Protein AF-A0A1C7HNG1-F1 (afdb_monomer_lite)

Foldseek 3Di:
DVCLVVQFDDLVRQCVVPVDPSVVSVVLQVVLQVVCVVVVHHADPRHHGVVSSCVSVVPDPVNVVVVVVVVVVVVVVVVPPDPPD

Sequence (85 aa):
MKILCKGYANKKDIQRFCPCGYKCAKSIYDSIVDDITKDGHKVSTLGIPTKRLLKFLEISEDEIMKLTEYELNMNFKRLSSPLTA

pLDDT: mean 80.03, std 14.35, range [41.09, 95.69]

Secondary structure (DSSP, 8-state):
-HHHHHSEE-HHHHHHHS---HHHHHHHHHHHHHHHHHTTPPPBTTBEEHHHHHHHTT--HHHHHHHHHHHHHHHHHHHTS----

Structure (mmCIF, N/CA/C/O backbone):
data_AF-A0A1C7HNG1-F1
#
_entry.id   AF-A0A1C7HNG1-F1
#
loop_
_atom_site.group_PDB
_atom_site.id
_atom_site.type_symbol
_atom_site.label_atom_id
_atom_site.label_alt_id
_atom_site.label_comp_id
_atom_site.label_asym_id
_atom_site.label_entity_id
_atom_site.label_seq_id
_atom_site.pdbx_PDB_ins_code
_atom_site.Cartn_x
_atom_site.Cartn_y
_atom_site.Cartn_z
_atom_site.occupancy
_atom_site.B_iso_or_equiv
_atom_site.auth_seq_id
_atom_site.auth_comp_id
_atom_site.auth_asym_id
_atom_site.auth_atom_id
_atom_site.pdbx_PDB_model_num
ATOM 1 N N . MET A 1 1 ? 8.285 4.491 -10.656 1.00 56.50 1 MET A N 1
ATOM 2 C CA . MET A 1 1 ? 7.695 4.359 -9.308 1.00 56.50 1 MET A CA 1
ATOM 3 C C . MET A 1 1 ? 6.457 5.260 -9.149 1.00 56.50 1 MET A C 1
ATOM 5 O O . MET A 1 1 ? 6.466 6.215 -8.389 1.00 56.50 1 MET A O 1
ATOM 9 N N . LYS A 1 2 ? 5.343 4.980 -9.852 1.00 61.22 2 LYS A N 1
ATOM 10 C CA . LYS A 1 2 ?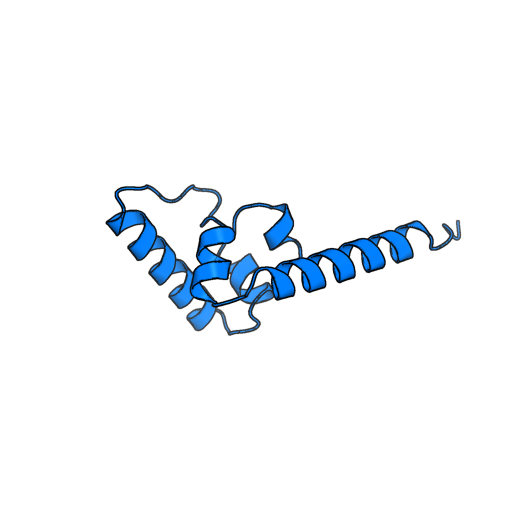 4.153 5.875 -9.897 1.00 61.22 2 LYS A CA 1
ATOM 11 C C . LYS A 1 2 ? 3.374 5.997 -8.574 1.00 61.22 2 LYS A C 1
ATOM 13 O O . LYS A 1 2 ? 2.544 6.888 -8.443 1.00 61.22 2 LYS A O 1
ATOM 18 N N . ILE A 1 3 ? 3.611 5.099 -7.618 1.00 69.56 3 ILE A N 1
ATOM 19 C CA . ILE A 1 3 ? 2.809 4.971 -6.391 1.00 69.56 3 ILE A CA 1
ATOM 20 C C . ILE A 1 3 ? 3.029 6.130 -5.405 1.00 69.56 3 ILE A C 1
ATOM 22 O O . ILE A 1 3 ? 2.088 6.533 -4.721 1.00 69.56 3 ILE A O 1
ATOM 26 N N . LEU A 1 4 ? 4.245 6.696 -5.378 1.00 70.50 4 LEU A N 1
ATOM 27 C CA . LEU A 1 4 ? 4.616 7.819 -4.511 1.00 70.50 4 LEU A CA 1
ATOM 28 C C . LEU A 1 4 ? 3.891 9.101 -4.940 1.00 70.50 4 LEU A C 1
ATOM 30 O O . LEU A 1 4 ? 3.239 9.742 -4.124 1.00 70.50 4 LEU A O 1
ATOM 34 N N . CYS A 1 5 ? 3.900 9.410 -6.239 1.00 72.25 5 CYS A N 1
ATOM 35 C CA . CYS A 1 5 ? 3.235 10.599 -6.786 1.00 72.25 5 CYS A CA 1
ATOM 36 C C . CYS A 1 5 ? 1.701 10.494 -6.790 1.00 72.25 5 CYS A C 1
ATOM 38 O O . CYS A 1 5 ? 1.007 11.503 -6.837 1.00 72.25 5 CYS A O 1
ATOM 40 N N . LYS A 1 6 ? 1.162 9.271 -6.771 1.00 81.88 6 LYS A N 1
ATOM 41 C CA . LYS A 1 6 ? -0.279 9.001 -6.846 1.00 81.88 6 LYS A CA 1
ATOM 42 C C . LYS A 1 6 ? -0.993 9.210 -5.507 1.00 81.88 6 LYS A C 1
ATOM 44 O O . LYS A 1 6 ? -2.201 9.415 -5.495 1.00 81.88 6 LYS A O 1
ATOM 49 N N . GLY A 1 7 ? -0.273 9.132 -4.386 1.00 83.94 7 GLY A N 1
ATOM 50 C CA . GLY A 1 7 ? -0.820 9.290 -3.032 1.00 83.94 7 GLY A CA 1
ATOM 51 C C . GLY A 1 7 ? -1.639 8.098 -2.515 1.00 83.94 7 GLY A C 1
ATOM 52 O O . GLY A 1 7 ? -1.891 8.001 -1.312 1.00 83.94 7 GLY A O 1
ATOM 53 N N . TYR A 1 8 ? -2.004 7.160 -3.391 1.00 91.06 8 TYR A N 1
ATOM 54 C CA . TYR A 1 8 ? -2.682 5.918 -3.042 1.00 91.06 8 TYR A CA 1
ATOM 55 C C . TYR A 1 8 ? -2.121 4.714 -3.806 1.00 91.06 8 TYR A C 1
ATOM 57 O O . TYR A 1 8 ? -1.566 4.831 -4.903 1.00 91.06 8 TYR A O 1
ATOM 65 N N . ALA A 1 9 ? -2.329 3.539 -3.222 1.00 91.44 9 ALA A N 1
ATOM 66 C CA . ALA A 1 9 ? -1.833 2.256 -3.678 1.00 91.44 9 ALA A CA 1
ATOM 67 C C . ALA A 1 9 ? -2.965 1.223 -3.741 1.00 91.44 9 ALA A C 1
ATOM 69 O O . ALA A 1 9 ? -3.693 1.007 -2.771 1.00 91.44 9 ALA A O 1
ATOM 70 N N . ASN A 1 10 ? -3.096 0.540 -4.877 1.00 91.94 10 ASN A N 1
ATOM 71 C CA . ASN A 1 10 ? -3.897 -0.681 -4.980 1.00 91.94 10 ASN A CA 1
ATOM 72 C C . ASN A 1 10 ? -2.995 -1.930 -4.983 1.00 91.94 10 ASN A C 1
ATOM 74 O O . ASN A 1 10 ? -1.772 -1.832 -5.050 1.00 91.94 10 ASN A O 1
ATOM 78 N N . LYS A 1 11 ? -3.595 -3.126 -4.961 1.00 90.88 11 LYS A N 1
ATOM 79 C CA . LYS A 1 11 ? -2.866 -4.411 -4.937 1.00 90.88 11 LYS A CA 1
ATOM 80 C C . LYS A 1 11 ? -1.860 -4.567 -6.090 1.00 90.88 11 LYS A C 1
ATOM 82 O O . LYS A 1 11 ? -0.772 -5.090 -5.876 1.00 90.88 11 LYS A O 1
ATOM 87 N N . LYS A 1 12 ? -2.191 -4.084 -7.296 1.00 88.75 12 LYS A N 1
ATOM 88 C CA . LYS A 1 12 ? -1.278 -4.123 -8.456 1.00 88.75 12 LYS A CA 1
ATOM 89 C C . LYS A 1 12 ? -0.117 -3.145 -8.293 1.00 88.75 12 LYS A C 1
ATOM 91 O O . LYS A 1 12 ? 0.997 -3.459 -8.696 1.00 88.75 12 LYS A O 1
ATOM 96 N N . ASP A 1 13 ? -0.375 -1.971 -7.723 1.00 89.44 13 ASP A N 1
ATOM 97 C CA . ASP A 1 13 ? 0.670 -0.990 -7.436 1.00 89.44 13 ASP A CA 1
ATOM 98 C C . ASP A 1 13 ? 1.640 -1.534 -6.374 1.00 89.44 13 ASP A C 1
ATOM 100 O O . ASP A 1 13 ? 2.849 -1.448 -6.569 1.00 89.44 13 ASP A O 1
ATOM 104 N N . ILE A 1 14 ? 1.125 -2.181 -5.321 1.00 89.12 14 ILE A N 1
ATOM 105 C CA . ILE A 1 14 ? 1.937 -2.847 -4.287 1.00 89.12 14 ILE A CA 1
ATOM 106 C C . ILE A 1 14 ? 2.793 -3.952 -4.901 1.00 89.12 14 ILE A C 1
ATOM 108 O O . ILE A 1 14 ? 3.992 -3.969 -4.670 1.00 89.12 14 ILE A O 1
ATOM 112 N N . GLN A 1 15 ? 2.211 -4.819 -5.733 1.00 89.31 15 GLN A N 1
ATOM 113 C CA . GLN A 1 15 ? 2.943 -5.895 -6.412 1.00 89.31 15 GLN A CA 1
ATOM 114 C C . GLN A 1 15 ? 4.068 -5.374 -7.323 1.00 89.31 15 GLN A C 1
ATOM 116 O O . GLN A 1 15 ? 5.078 -6.041 -7.521 1.00 89.31 15 GLN A O 1
ATOM 121 N N . ARG A 1 16 ? 3.889 -4.196 -7.930 1.00 85.00 16 ARG A N 1
ATOM 122 C CA . ARG A 1 16 ? 4.928 -3.562 -8.757 1.00 85.00 16 ARG A CA 1
ATOM 123 C C . ARG A 1 16 ? 6.010 -2.897 -7.918 1.00 85.00 16 ARG A C 1
ATOM 125 O O . ARG A 1 16 ? 7.147 -2.829 -8.365 1.00 85.00 16 ARG A O 1
ATOM 132 N N . PHE A 1 17 ? 5.635 -2.351 -6.766 1.00 83.25 17 PHE A N 1
ATOM 133 C CA . PHE A 1 17 ? 6.537 -1.632 -5.875 1.00 83.25 17 PHE A CA 1
ATOM 134 C C . PHE A 1 17 ? 7.386 -2.589 -5.035 1.00 83.25 17 PHE A C 1
ATOM 136 O O . PHE A 1 17 ? 8.603 -2.473 -4.998 1.00 83.25 17 PHE A O 1
ATOM 143 N N . CYS A 1 18 ? 6.744 -3.579 -4.424 1.00 82.12 18 CYS A N 1
ATOM 144 C CA . CYS A 1 18 ? 7.382 -4.718 -3.795 1.00 82.12 18 CYS A CA 1
ATOM 145 C C . CYS A 1 18 ? 7.129 -5.920 -4.715 1.00 82.12 18 CYS A C 1
ATOM 147 O O . CYS A 1 18 ? 5.986 -6.388 -4.735 1.00 82.12 18 CYS A O 1
ATOM 149 N N . PRO A 1 19 ? 8.129 -6.414 -5.481 1.00 76.81 19 PRO A N 1
ATOM 150 C CA . PRO A 1 19 ? 7.995 -7.536 -6.420 1.00 76.81 19 PRO A CA 1
ATOM 151 C C . PRO A 1 19 ? 7.831 -8.883 -5.696 1.00 76.81 19 PRO A C 1
ATOM 153 O O . PRO A 1 19 ? 8.509 -9.873 -5.953 1.00 76.81 19 PRO A O 1
ATOM 156 N N . CYS A 1 20 ? 6.889 -8.911 -4.768 1.00 74.81 20 CYS A N 1
ATOM 157 C CA . CYS A 1 20 ? 6.362 -10.062 -4.090 1.00 74.81 20 CYS A CA 1
ATOM 158 C C . CYS A 1 20 ? 5.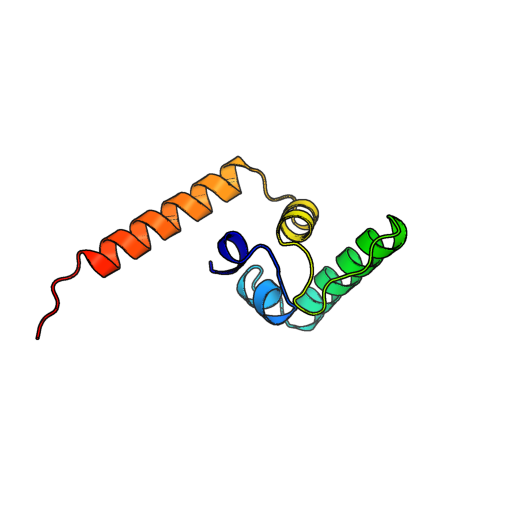126 -10.524 -4.876 1.00 74.81 20 CYS A C 1
ATOM 160 O O . CYS A 1 20 ? 4.351 -9.716 -5.391 1.00 74.81 20 CYS A O 1
ATOM 162 N N . GLY A 1 21 ? 4.942 -11.834 -5.043 1.00 87.31 21 GLY A N 1
ATOM 163 C CA . GLY A 1 21 ? 3.805 -12.359 -5.804 1.00 87.31 21 GLY A CA 1
ATOM 164 C C . GLY A 1 21 ? 2.449 -11.852 -5.282 1.00 87.31 21 GLY A C 1
ATOM 165 O O . GLY A 1 21 ? 2.332 -11.373 -4.155 1.00 87.31 21 GLY A O 1
ATOM 166 N N . TYR A 1 22 ? 1.388 -12.020 -6.080 1.00 89.56 22 TYR A N 1
ATOM 167 C CA . TYR A 1 22 ? 0.041 -11.507 -5.776 1.00 89.56 22 TYR A CA 1
ATOM 168 C C . TYR A 1 22 ? -0.448 -11.806 -4.347 1.00 89.56 22 TYR A C 1
ATOM 170 O O . TYR A 1 22 ? -1.057 -10.945 -3.715 1.00 89.56 22 TYR A O 1
ATOM 178 N N . LYS A 1 23 ? -0.164 -13.006 -3.817 1.00 92.06 23 LYS A N 1
ATOM 179 C CA . LYS A 1 23 ? -0.555 -13.398 -2.451 1.00 92.06 23 LYS A CA 1
ATOM 180 C C . LYS A 1 23 ? 0.052 -12.480 -1.387 1.00 92.06 23 LYS A C 1
ATOM 182 O O . LYS A 1 23 ? -0.661 -12.062 -0.481 1.00 92.06 23 LYS A O 1
ATOM 187 N N . CYS A 1 24 ? 1.331 -12.137 -1.526 1.00 90.31 24 CYS A N 1
ATOM 188 C CA . CYS A 1 24 ? 2.014 -11.243 -0.596 1.00 90.31 24 CYS A CA 1
ATOM 189 C C . CYS A 1 24 ? 1.476 -9.813 -0.729 1.00 90.31 24 CYS A C 1
ATOM 191 O O . CYS A 1 24 ? 1.046 -9.228 0.261 1.00 90.31 24 CYS A O 1
ATOM 193 N N . ALA A 1 25 ? 1.346 -9.303 -1.958 1.00 92.44 25 ALA A N 1
ATOM 194 C CA . ALA A 1 25 ? 0.766 -7.981 -2.203 1.00 92.44 25 ALA A CA 1
ATOM 195 C C . ALA A 1 25 ? -0.668 -7.848 -1.652 1.00 92.44 25 ALA A C 1
ATOM 197 O O . ALA A 1 25 ? -1.039 -6.805 -1.111 1.00 92.44 25 ALA A O 1
ATOM 198 N N . LYS A 1 26 ? -1.477 -8.912 -1.755 1.00 94.44 26 LYS A N 1
ATOM 199 C CA . LYS A 1 26 ? -2.812 -8.981 -1.149 1.00 94.44 26 LYS A CA 1
ATOM 200 C C . LYS A 1 26 ? -2.734 -8.956 0.377 1.00 94.44 26 LYS A C 1
ATOM 202 O O . LYS A 1 26 ? -3.485 -8.198 0.974 1.00 94.44 26 LYS A O 1
ATOM 207 N N . SER A 1 27 ? -1.844 -9.743 0.979 1.00 95.00 27 SER A N 1
ATOM 208 C CA . SER A 1 27 ? -1.664 -9.772 2.435 1.00 95.00 27 SER A CA 1
ATOM 209 C C . SER A 1 27 ? -1.287 -8.396 2.979 1.00 95.00 27 SER A C 1
ATOM 211 O O . SER A 1 27 ? -1.934 -7.919 3.899 1.00 95.00 27 SER A O 1
ATOM 213 N N . ILE A 1 28 ? -0.312 -7.727 2.357 1.00 93.62 28 ILE A N 1
ATOM 214 C CA . ILE A 1 28 ? 0.113 -6.370 2.730 1.00 93.62 28 ILE A CA 1
ATOM 215 C C . ILE A 1 28 ? -1.067 -5.396 2.647 1.00 93.62 28 ILE A C 1
ATOM 217 O O . ILE A 1 28 ? -1.331 -4.650 3.586 1.00 93.62 28 ILE A O 1
ATOM 221 N N . TYR A 1 29 ? -1.800 -5.416 1.528 1.00 94.94 29 TYR A N 1
ATOM 222 C CA . TYR A 1 29 ? -2.963 -4.551 1.351 1.00 94.94 29 TYR A CA 1
ATOM 223 C C . TYR A 1 29 ? -4.011 -4.794 2.439 1.00 94.94 29 TYR A C 1
ATOM 225 O O . TYR A 1 29 ? -4.444 -3.845 3.084 1.00 94.94 29 TYR A O 1
ATOM 233 N N . ASP A 1 30 ? -4.405 -6.050 2.647 1.00 95.50 30 A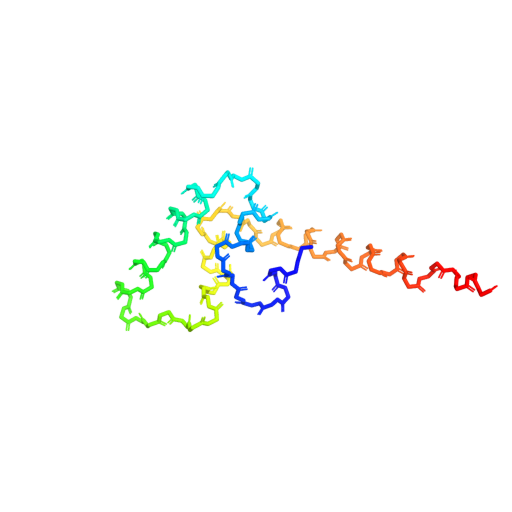SP A N 1
ATOM 234 C CA . ASP A 1 30 ? -5.464 -6.412 3.587 1.00 95.50 30 ASP A CA 1
ATOM 235 C C . ASP A 1 30 ? -5.049 -6.073 5.042 1.00 95.50 30 ASP A C 1
ATOM 237 O O . ASP A 1 30 ? -5.871 -5.555 5.794 1.00 95.50 30 ASP A O 1
ATOM 241 N N . SER A 1 31 ? -3.771 -6.241 5.419 1.00 95.69 31 SER A N 1
ATOM 242 C CA . SER A 1 31 ? -3.243 -5.817 6.729 1.00 95.69 31 SER A CA 1
ATOM 243 C C . SER A 1 31 ? -3.338 -4.306 6.952 1.00 95.69 31 SER A C 1
ATOM 245 O O . SER A 1 31 ? -3.711 -3.863 8.034 1.00 95.69 31 SER A O 1
ATOM 247 N N . ILE A 1 32 ? -3.037 -3.501 5.932 1.00 95.25 32 ILE A N 1
ATOM 248 C CA . ILE A 1 32 ? -3.127 -2.038 6.037 1.00 95.25 32 ILE A CA 1
ATOM 249 C C . ILE A 1 32 ? -4.591 -1.579 6.068 1.00 95.25 32 ILE A C 1
ATOM 251 O O . ILE A 1 32 ? -4.923 -0.619 6.758 1.00 95.25 32 ILE A O 1
ATOM 255 N N . VAL A 1 33 ? -5.482 -2.252 5.336 1.00 95.31 33 VAL A N 1
ATOM 256 C CA . VAL A 1 33 ? -6.928 -1.989 5.409 1.00 95.31 33 VAL A CA 1
ATOM 257 C C . VAL A 1 33 ? -7.456 -2.243 6.821 1.00 95.31 33 VAL A C 1
ATOM 259 O O . VAL A 1 33 ? -8.222 -1.427 7.332 1.00 95.31 33 VAL A O 1
ATOM 262 N N . ASP A 1 34 ? -7.043 -3.344 7.447 1.00 95.62 34 ASP A N 1
ATOM 263 C CA . ASP A 1 34 ? -7.430 -3.682 8.818 1.00 95.62 34 ASP A CA 1
ATOM 264 C C . ASP A 1 34 ? -6.937 -2.625 9.822 1.00 95.62 34 ASP A C 1
ATOM 266 O O . ASP A 1 34 ? -7.723 -2.137 10.629 1.00 95.62 34 ASP A O 1
ATOM 270 N N . ASP A 1 35 ? -5.682 -2.177 9.702 1.00 94.75 35 ASP A N 1
ATOM 271 C CA . ASP A 1 35 ? -5.106 -1.086 10.510 1.00 94.75 35 ASP A CA 1
ATOM 272 C C . ASP A 1 35 ? -5.899 0.229 10.378 1.00 94.75 35 ASP A C 1
ATOM 274 O O . ASP A 1 35 ? -6.300 0.836 11.368 1.00 94.75 35 ASP A O 1
ATOM 278 N N . ILE A 1 36 ? -6.228 0.633 9.146 1.00 93.75 36 ILE A N 1
ATOM 279 C CA . ILE A 1 36 ? -7.036 1.836 8.881 1.00 93.75 36 ILE A CA 1
ATOM 280 C C . ILE A 1 36 ? -8.438 1.708 9.488 1.00 93.75 36 ILE A C 1
ATOM 282 O O . ILE A 1 36 ? -8.981 2.682 10.012 1.00 93.75 36 ILE A O 1
ATOM 286 N N . THR A 1 37 ? -9.027 0.514 9.410 1.00 93.62 37 THR A N 1
ATOM 287 C CA . THR A 1 37 ? -10.371 0.251 9.935 1.00 93.62 37 THR A CA 1
ATOM 288 C C . THR A 1 37 ? -10.379 0.268 11.464 1.00 93.62 37 THR A C 1
ATOM 290 O O . THR A 1 37 ? -11.315 0.801 12.059 1.00 93.62 37 THR A O 1
ATOM 293 N N . LYS A 1 38 ? -9.322 -0.248 12.104 1.00 94.25 38 LYS A N 1
ATOM 294 C CA . LYS A 1 38 ? -9.113 -0.182 13.560 1.00 94.25 38 LYS A CA 1
ATOM 295 C C . LYS A 1 38 ? -8.966 1.249 14.068 1.00 94.25 38 LYS A C 1
ATOM 297 O O . LYS A 1 38 ? -9.515 1.565 15.118 1.00 94.25 38 LYS A O 1
ATOM 302 N N . ASP A 1 39 ? -8.336 2.122 13.285 1.00 92.00 39 ASP A N 1
ATOM 303 C CA . ASP A 1 39 ? -8.268 3.564 13.558 1.00 92.00 39 ASP A CA 1
ATOM 304 C C . ASP A 1 39 ? -9.623 4.289 13.347 1.00 92.00 39 ASP A C 1
ATOM 306 O O . ASP A 1 39 ? -9.716 5.505 13.505 1.00 92.00 39 ASP A O 1
ATOM 310 N N . GLY A 1 40 ? -10.693 3.574 12.971 1.00 93.25 40 GLY A N 1
ATOM 311 C CA . GLY A 1 40 ? -12.028 4.138 12.744 1.00 93.25 40 GLY A CA 1
ATOM 312 C C . GLY A 1 40 ? -12.199 4.819 11.383 1.00 93.25 40 GLY A C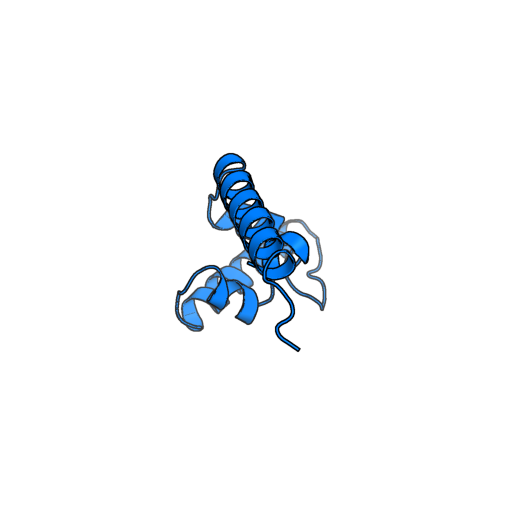 1
ATOM 313 O O . GLY A 1 40 ? -13.209 5.483 11.135 1.00 93.25 40 GLY A O 1
ATOM 314 N N . HIS A 1 41 ? -11.236 4.657 10.475 1.00 92.31 41 HIS A N 1
ATOM 315 C CA . HIS A 1 41 ? -11.278 5.236 9.139 1.00 92.31 41 HIS A CA 1
ATOM 316 C C . HIS A 1 41 ? -11.767 4.229 8.091 1.00 92.31 41 HIS A C 1
ATOM 318 O O . HIS A 1 41 ? -11.664 3.015 8.243 1.00 92.31 41 HIS A O 1
ATOM 324 N N . LYS A 1 42 ? -12.292 4.744 6.974 1.00 89.56 42 LYS A N 1
ATOM 325 C CA . LYS A 1 42 ? -12.666 3.928 5.812 1.00 89.56 42 LYS A CA 1
ATOM 326 C C . LYS A 1 42 ? -11.607 4.035 4.727 1.00 89.56 42 LYS A C 1
ATOM 328 O O . LYS A 1 42 ? -11.074 5.111 4.461 1.00 89.56 42 LYS A O 1
ATOM 333 N N . VAL A 1 43 ? -11.347 2.918 4.062 1.00 90.44 43 VAL A N 1
ATOM 334 C CA . VAL A 1 43 ? -10.442 2.872 2.913 1.00 90.44 43 VAL A CA 1
ATOM 335 C C . VAL A 1 43 ? -11.151 3.432 1.682 1.00 90.44 43 VAL A C 1
ATOM 337 O O . VAL A 1 43 ? -12.313 3.120 1.423 1.00 90.44 43 VAL A O 1
ATOM 340 N N . SER A 1 44 ? -10.449 4.276 0.927 1.00 89.44 44 SER A N 1
ATOM 341 C CA . SER A 1 44 ? -10.962 4.849 -0.317 1.00 89.44 44 SER A CA 1
ATOM 342 C C . SER A 1 44 ? -11.157 3.768 -1.382 1.00 89.44 44 SER A C 1
ATOM 344 O O . SER A 1 44 ? -10.378 2.818 -1.470 1.00 89.44 44 SER A O 1
ATOM 346 N N . THR A 1 45 ? -12.136 3.961 -2.267 1.00 87.75 45 THR A N 1
ATOM 347 C CA . THR A 1 45 ? -12.338 3.115 -3.458 1.00 87.75 45 THR A CA 1
ATOM 348 C C . THR A 1 45 ? -11.113 3.086 -4.375 1.00 87.75 45 THR A C 1
ATOM 35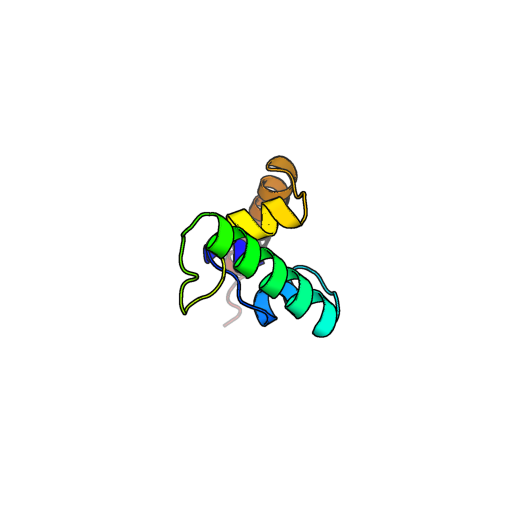0 O O . THR A 1 45 ? -10.911 2.125 -5.113 1.00 87.75 45 THR A O 1
ATOM 353 N N . LEU A 1 46 ? -10.270 4.120 -4.307 1.00 87.12 46 LEU A N 1
ATOM 354 C CA . LEU A 1 46 ? -9.035 4.229 -5.076 1.00 87.12 46 LEU A CA 1
ATOM 355 C C . LEU A 1 46 ? -7.914 3.316 -4.547 1.00 87.12 46 LEU A C 1
ATOM 357 O O . LEU A 1 46 ? -7.077 2.856 -5.330 1.00 87.12 46 LEU A O 1
ATOM 361 N N . GLY A 1 47 ? -7.889 3.030 -3.241 1.00 91.38 47 GLY A N 1
ATOM 362 C CA . GLY A 1 47 ? -6.857 2.216 -2.599 1.00 91.38 47 GLY A CA 1
ATOM 363 C C . GLY A 1 47 ? -6.472 2.689 -1.195 1.00 91.38 47 GLY A C 1
ATOM 364 O O . GLY A 1 47 ? -7.108 3.568 -0.614 1.00 91.38 47 GLY A O 1
ATOM 365 N N . ILE A 1 48 ? -5.401 2.098 -0.661 1.00 93.81 48 ILE A N 1
ATOM 366 C CA . ILE A 1 48 ? -4.818 2.495 0.627 1.00 93.81 48 ILE A CA 1
ATOM 367 C C . ILE A 1 48 ? -3.892 3.709 0.445 1.00 93.81 48 ILE A C 1
ATOM 369 O O . ILE A 1 48 ? -3.270 3.840 -0.611 1.00 93.81 48 ILE A O 1
ATOM 373 N N . PRO A 1 49 ? -3.744 4.592 1.445 1.00 91.94 49 PRO A N 1
ATOM 374 C CA . PRO A 1 49 ? -2.792 5.697 1.374 1.00 91.94 49 PRO A CA 1
ATOM 375 C C . PRO A 1 49 ? -1.354 5.189 1.229 1.00 91.94 49 PRO A C 1
ATOM 377 O O . PRO A 1 49 ? -0.906 4.361 2.025 1.00 91.94 49 PRO A O 1
ATOM 380 N N . THR A 1 50 ? -0.591 5.731 0.275 1.00 89.81 50 THR A N 1
ATOM 381 C CA . THR A 1 50 ? 0.809 5.313 0.058 1.00 89.81 50 THR A CA 1
ATOM 382 C C . THR A 1 50 ? 1.663 5.533 1.310 1.00 89.81 50 THR A C 1
ATOM 384 O O . THR A 1 50 ? 2.525 4.718 1.611 1.00 89.81 50 THR A O 1
ATOM 387 N N . LYS A 1 51 ? 1.372 6.567 2.111 1.00 87.12 51 LYS A N 1
ATOM 388 C CA . LYS A 1 51 ? 2.050 6.804 3.398 1.00 87.12 51 LYS A CA 1
ATOM 389 C C . LYS A 1 51 ? 1.921 5.626 4.374 1.00 87.12 51 LYS A C 1
ATOM 391 O O . LYS A 1 51 ? 2.894 5.275 5.029 1.00 87.12 51 LYS A O 1
ATOM 396 N N . ARG A 1 52 ? 0.742 4.993 4.453 1.00 90.31 52 ARG A N 1
ATOM 397 C CA . ARG A 1 52 ? 0.520 3.813 5.311 1.00 90.31 52 ARG A CA 1
ATOM 398 C C . ARG A 1 52 ? 1.277 2.595 4.780 1.00 90.31 52 ARG A C 1
ATOM 400 O O . ARG A 1 52 ? 1.854 1.861 5.568 1.00 90.31 52 ARG A O 1
ATOM 407 N N . LEU A 1 53 ? 1.337 2.430 3.456 1.00 90.44 53 LEU A N 1
ATOM 408 C CA . LEU A 1 53 ? 2.145 1.386 2.818 1.00 90.44 53 LEU A CA 1
ATOM 409 C C . LEU A 1 53 ? 3.639 1.544 3.111 1.00 90.44 53 LEU A C 1
ATOM 411 O O . LEU A 1 53 ? 4.288 0.572 3.471 1.00 90.44 53 LEU A O 1
ATOM 415 N N . LEU A 1 54 ? 4.177 2.755 2.979 1.00 88.88 54 LEU A N 1
ATOM 416 C CA . LEU A 1 54 ? 5.589 3.027 3.252 1.00 88.88 54 LEU A CA 1
ATOM 417 C C . LEU A 1 54 ? 5.938 2.773 4.719 1.00 88.88 54 LEU A C 1
ATOM 419 O O . LEU A 1 54 ? 6.942 2.128 4.996 1.00 88.88 54 LEU A O 1
ATOM 423 N N . LYS A 1 55 ? 5.060 3.200 5.637 1.00 89.12 55 LYS A N 1
ATOM 424 C CA . LYS A 1 55 ? 5.193 2.912 7.069 1.00 89.12 55 LYS A CA 1
ATOM 425 C C . LYS A 1 55 ? 5.171 1.407 7.353 1.00 89.12 55 LYS A C 1
ATOM 427 O O . LYS A 1 55 ? 5.970 0.939 8.148 1.00 89.12 55 LYS A O 1
ATOM 432 N N . PHE A 1 56 ? 4.281 0.658 6.699 1.00 89.62 56 PHE A N 1
ATOM 433 C CA . PHE A 1 56 ? 4.193 -0.798 6.849 1.00 89.62 56 PHE A CA 1
ATOM 434 C C . PHE A 1 56 ? 5.452 -1.520 6.349 1.00 89.62 56 PHE A C 1
ATOM 436 O O . PHE A 1 56 ? 5.858 -2.517 6.928 1.00 89.62 56 PHE A O 1
ATOM 443 N N . LEU A 1 57 ? 6.059 -1.024 5.269 1.00 87.00 57 LEU A N 1
ATOM 444 C CA . LEU A 1 57 ? 7.288 -1.577 4.694 1.00 87.00 57 LEU A CA 1
ATOM 445 C C . LEU A 1 57 ? 8.562 -1.070 5.387 1.00 87.00 57 LEU A C 1
ATOM 447 O O . LEU A 1 57 ? 9.652 -1.390 4.925 1.00 87.00 57 LEU A O 1
ATOM 451 N N . GLU A 1 58 ? 8.423 -0.261 6.442 1.00 87.69 58 GLU A N 1
ATOM 452 C CA . GLU A 1 58 ? 9.534 0.333 7.197 1.00 87.69 58 GLU A CA 1
ATOM 453 C C . GLU A 1 58 ? 10.516 1.131 6.317 1.00 87.69 58 GLU A C 1
ATOM 455 O O . GLU A 1 58 ? 11.698 1.276 6.628 1.00 87.69 58 GLU A O 1
ATOM 460 N N . ILE A 1 59 ? 10.017 1.695 5.213 1.00 82.38 59 ILE A N 1
ATOM 461 C CA . ILE A 1 59 ? 10.827 2.511 4.307 1.00 82.38 59 ILE A CA 1
ATOM 462 C C . ILE A 1 59 ? 10.984 3.903 4.918 1.00 82.38 59 ILE A C 1
ATOM 464 O O . ILE A 1 59 ? 10.000 4.606 5.163 1.00 82.38 59 ILE A O 1
ATOM 468 N N . SER A 1 60 ? 12.235 4.300 5.141 1.00 75.94 60 SER A N 1
ATOM 469 C CA . SER A 1 60 ? 12.587 5.588 5.745 1.00 75.94 60 SER A CA 1
ATOM 470 C C . SER A 1 60 ? 12.372 6.764 4.786 1.00 75.94 60 SER A C 1
ATOM 472 O O . SER A 1 60 ? 12.393 6.604 3.564 1.00 75.94 60 SER A O 1
ATOM 474 N N . GLU A 1 61 ? 12.216 7.973 5.330 1.00 70.44 61 GLU A N 1
ATOM 475 C CA . GLU A 1 61 ? 12.069 9.202 4.532 1.00 70.44 61 GLU A CA 1
ATOM 476 C C . GLU A 1 61 ? 13.271 9.454 3.611 1.00 70.44 61 GLU A C 1
ATOM 478 O O . GLU A 1 61 ? 13.075 9.814 2.450 1.00 70.44 61 GLU A O 1
ATOM 483 N N . ASP A 1 62 ? 14.492 9.156 4.065 1.00 72.44 62 ASP A N 1
ATOM 484 C CA . ASP A 1 62 ? 15.705 9.201 3.237 1.00 72.44 62 ASP A CA 1
ATOM 485 C C . ASP A 1 62 ? 15.640 8.264 2.025 1.00 72.44 62 ASP A C 1
ATOM 487 O O . ASP A 1 62 ? 16.056 8.619 0.920 1.00 72.44 62 ASP A O 1
ATOM 491 N N . GLU A 1 63 ? 15.102 7.056 2.205 1.00 71.69 63 GLU A N 1
ATOM 492 C CA . GLU A 1 63 ? 14.914 6.117 1.099 1.00 71.69 63 GLU A CA 1
ATOM 493 C C . GLU A 1 63 ? 13.854 6.634 0.127 1.00 71.69 63 GLU A C 1
ATOM 495 O O . GLU A 1 63 ? 14.052 6.596 -1.085 1.00 71.69 63 GLU A O 1
ATOM 500 N N . ILE A 1 64 ? 12.763 7.208 0.636 1.00 72.56 64 ILE A N 1
ATOM 501 C CA . ILE A 1 64 ? 11.731 7.841 -0.193 1.00 72.56 64 ILE A CA 1
ATOM 502 C C . ILE A 1 64 ? 12.317 9.008 -1.001 1.00 72.56 64 ILE A C 1
ATOM 504 O O . ILE A 1 64 ? 12.013 9.129 -2.192 1.00 72.56 64 ILE A O 1
ATOM 508 N N . MET A 1 65 ? 13.171 9.842 -0.398 1.00 69.44 65 MET A N 1
ATOM 509 C CA . MET A 1 65 ? 13.864 10.936 -1.086 1.00 69.44 65 MET A CA 1
ATOM 510 C C . MET A 1 65 ? 14.764 10.416 -2.204 1.00 69.44 65 MET A C 1
ATOM 512 O O . MET A 1 65 ? 14.591 10.832 -3.350 1.00 69.44 65 MET A O 1
ATOM 516 N N . LYS A 1 66 ? 15.631 9.436 -1.925 1.00 71.06 66 LYS A N 1
ATOM 517 C CA . LYS A 1 66 ? 16.499 8.819 -2.946 1.00 71.06 66 LYS A CA 1
ATOM 518 C C . LYS A 1 66 ? 15.700 8.234 -4.108 1.00 71.06 66 LYS A C 1
ATOM 520 O O . LYS A 1 66 ? 16.053 8.414 -5.273 1.00 71.06 66 LYS A O 1
ATOM 525 N N . LEU A 1 67 ? 14.596 7.555 -3.803 1.00 68.94 67 LEU A N 1
ATOM 526 C CA . LEU A 1 67 ? 13.709 6.970 -4.807 1.00 68.94 67 LEU A CA 1
ATOM 527 C C . LEU A 1 67 ? 13.001 8.043 -5.652 1.00 68.94 67 LEU A C 1
ATOM 529 O O . LEU A 1 67 ? 12.762 7.832 -6.842 1.00 68.94 67 LEU A O 1
ATOM 533 N N . THR A 1 68 ? 12.692 9.197 -5.058 1.00 67.50 68 THR A N 1
ATOM 534 C CA . THR A 1 68 ? 12.055 10.332 -5.742 1.00 67.50 68 THR A CA 1
ATOM 535 C C . THR A 1 68 ? 13.054 11.083 -6.627 1.00 67.50 68 THR A C 1
ATOM 537 O O . THR A 1 68 ? 12.749 11.372 -7.784 1.00 67.50 68 THR A O 1
ATOM 540 N N . GLU A 1 69 ? 14.266 11.339 -6.131 1.00 66.38 69 GLU A N 1
ATOM 541 C CA . GLU A 1 69 ? 15.356 11.966 -6.888 1.00 66.38 69 GLU A CA 1
ATOM 542 C C . GLU A 1 69 ? 15.775 11.124 -8.098 1.00 66.38 69 GLU A C 1
ATOM 544 O O . GLU A 1 69 ? 15.966 11.655 -9.195 1.00 66.38 69 GLU A O 1
ATOM 549 N N . TYR A 1 70 ? 15.856 9.799 -7.937 1.00 63.97 70 TYR A N 1
ATOM 550 C CA . TYR A 1 70 ? 16.168 8.885 -9.036 1.00 63.97 70 TYR A CA 1
ATOM 551 C C . TYR A 1 70 ? 15.132 8.968 -10.169 1.00 63.97 70 TYR A C 1
ATOM 553 O O . TYR A 1 70 ? 15.492 9.003 -11.348 1.00 63.97 70 TYR A O 1
ATOM 561 N N . GLU A 1 71 ? 13.842 9.048 -9.834 1.00 63.44 71 GLU A N 1
ATOM 562 C CA . GLU A 1 71 ? 12.762 9.167 -10.821 1.00 63.44 71 GLU A CA 1
ATOM 563 C C . GLU A 1 71 ? 12.730 10.545 -11.491 1.00 63.44 71 GLU A C 1
ATOM 565 O O . GLU A 1 71 ? 12.541 10.614 -12.707 1.00 63.44 71 GLU A O 1
ATOM 570 N N . LEU A 1 72 ? 12.946 11.632 -10.740 1.00 64.31 72 LEU A N 1
ATOM 571 C CA . LEU A 1 72 ? 13.057 12.980 -11.307 1.00 64.31 72 LEU A CA 1
ATOM 572 C C . LEU A 1 72 ? 14.203 13.044 -12.322 1.00 64.31 72 LEU A C 1
ATOM 574 O O . LEU A 1 72 ? 13.996 13.492 -13.449 1.00 64.31 72 LEU A O 1
ATOM 578 N N . ASN A 1 73 ? 15.366 12.492 -11.973 1.00 61.75 73 ASN A N 1
ATOM 579 C CA . ASN A 1 73 ? 16.525 12.432 -12.863 1.00 61.75 73 ASN A CA 1
ATOM 580 C C . ASN A 1 73 ? 16.291 11.529 -14.088 1.00 61.75 73 ASN A C 1
ATOM 582 O O . ASN A 1 73 ? 16.737 11.852 -15.191 1.00 61.75 73 ASN A O 1
ATOM 586 N N . MET A 1 74 ? 15.566 10.417 -13.939 1.00 59.84 74 MET A N 1
ATOM 587 C CA . MET A 1 74 ? 15.190 9.536 -15.055 1.00 59.84 74 MET A CA 1
ATOM 588 C C . MET A 1 74 ? 14.169 10.180 -16.003 1.00 59.84 74 MET A C 1
ATOM 590 O O . MET A 1 74 ? 14.298 10.058 -17.223 1.00 59.84 74 MET A O 1
ATOM 594 N N . ASN A 1 75 ? 13.172 10.890 -15.470 1.00 59.25 75 ASN A N 1
ATOM 595 C CA . ASN A 1 75 ? 12.220 11.643 -16.288 1.00 59.25 75 ASN A CA 1
ATOM 596 C C . ASN A 1 75 ? 12.893 12.821 -16.992 1.00 59.25 75 ASN A C 1
ATOM 598 O O . ASN A 1 75 ? 12.606 13.056 -18.163 1.00 59.25 75 ASN A O 1
ATOM 602 N N . PHE A 1 76 ? 13.827 13.510 -16.332 1.00 58.44 76 PHE A N 1
ATOM 603 C CA . PHE A 1 76 ? 14.593 14.583 -16.960 1.00 58.44 76 PHE A CA 1
ATOM 604 C C . PHE A 1 76 ? 15.425 14.059 -18.137 1.00 58.44 76 PHE A C 1
ATOM 606 O O . PHE A 1 76 ? 15.357 14.623 -19.222 1.00 58.44 76 PHE A O 1
ATOM 613 N N . LYS A 1 77 ? 16.106 12.911 -17.980 1.00 58.66 77 LYS A N 1
ATOM 614 C CA . LYS A 1 77 ? 16.849 12.252 -19.073 1.00 58.66 77 LYS A CA 1
ATOM 615 C C . LYS A 1 77 ? 15.967 11.824 -20.250 1.00 58.66 77 LYS A C 1
ATOM 617 O O . LYS A 1 77 ? 16.397 11.892 -21.401 1.00 58.66 77 LYS A O 1
ATOM 622 N N . ARG A 1 78 ? 14.733 11.382 -19.985 1.00 57.09 78 ARG A N 1
ATOM 623 C CA . ARG A 1 78 ? 13.757 11.068 -21.044 1.00 57.09 78 ARG A CA 1
ATOM 624 C C . ARG A 1 78 ? 13.293 12.313 -21.793 1.00 57.09 78 ARG A C 1
ATOM 626 O O . ARG A 1 78 ? 13.134 12.245 -23.003 1.00 57.09 78 ARG A O 1
ATOM 633 N N . LEU A 1 79 ? 13.094 13.427 -21.090 1.00 55.69 79 LEU A N 1
ATOM 634 C CA . LEU A 1 79 ? 12.688 14.704 -21.685 1.00 55.69 79 LEU A CA 1
ATOM 635 C C . LEU A 1 79 ? 13.840 15.408 -22.416 1.00 55.69 79 LEU A C 1
ATOM 637 O O . LEU A 1 79 ? 13.596 16.149 -23.359 1.00 55.69 79 LEU A O 1
ATOM 641 N N . SER A 1 80 ? 15.087 15.159 -22.008 1.00 59.16 80 SER A N 1
ATOM 642 C CA . SER A 1 80 ? 16.291 15.687 -22.656 1.00 59.16 80 SER A CA 1
ATOM 643 C C . SER A 1 80 ? 16.823 14.802 -23.789 1.00 59.16 80 SER A C 1
ATOM 645 O O . SER A 1 80 ? 17.855 15.121 -24.374 1.00 59.16 80 SER A O 1
ATOM 647 N N . SER A 1 81 ? 16.176 13.670 -24.078 1.00 53.25 81 SER A N 1
ATOM 648 C CA . SER A 1 81 ? 16.482 12.886 -25.276 1.00 53.25 81 SER A CA 1
ATOM 649 C C . SER A 1 81 ? 15.901 13.634 -26.481 1.00 53.25 81 SER A C 1
ATOM 651 O O . SER A 1 81 ? 14.716 13.972 -26.436 1.00 53.25 81 SER A O 1
ATOM 653 N N . PRO A 1 82 ? 16.683 13.937 -27.536 1.00 51.16 82 PRO A N 1
ATOM 654 C CA . PRO A 1 82 ? 16.145 14.641 -28.689 1.00 51.16 82 PRO A CA 1
ATOM 655 C C . PRO A 1 82 ? 14.998 13.818 -29.274 1.00 51.16 82 PRO A C 1
ATOM 657 O O . PRO A 1 82 ? 15.140 12.610 -29.469 1.00 51.16 82 PRO A O 1
ATOM 660 N N . LEU A 1 83 ? 13.871 14.471 -29.560 1.00 51.75 83 LEU A N 1
ATOM 661 C CA . LEU A 1 83 ? 12.898 13.959 -30.517 1.00 51.75 83 LEU A CA 1
ATOM 662 C C . LEU A 1 83 ? 13.643 13.788 -31.845 1.00 51.75 83 LEU A C 1
ATOM 664 O O . LEU A 1 83 ? 13.778 14.738 -32.610 1.00 51.75 83 LEU A O 1
ATOM 668 N N . THR A 1 84 ? 14.179 12.598 -32.103 1.00 5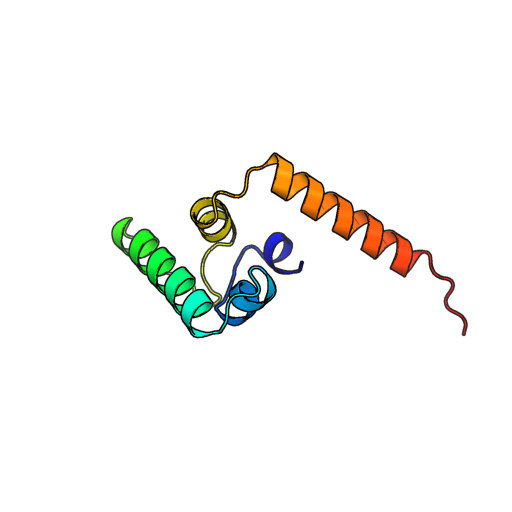3.16 84 THR A N 1
ATOM 669 C CA . THR A 1 84 ? 14.476 12.168 -33.467 1.00 53.16 84 THR A CA 1
ATOM 670 C C . THR A 1 84 ? 13.127 11.971 -34.146 1.00 53.16 84 THR A C 1
ATOM 672 O O . THR A 1 84 ? 12.511 10.911 -34.015 1.00 53.16 84 THR A O 1
ATOM 675 N N . ALA A 1 85 ? 12.637 13.066 -34.728 1.00 41.09 85 ALA A N 1
ATOM 676 C CA . ALA A 1 85 ? 11.599 13.090 -35.748 1.00 41.09 85 ALA A CA 1
ATOM 677 C C . ALA A 1 85 ? 12.172 12.599 -37.083 1.00 41.09 85 ALA A C 1
ATOM 679 O O . ALA A 1 85 ? 13.385 12.817 -37.312 1.00 41.09 85 ALA A O 1
#

Radius of gyration: 15.43 Å; chains: 1; bounding box: 30×29×49 Å